Protein AF-A0A7W0GXJ1-F1 (afdb_monomer)

Foldseek 3Di:
DDPPPFDFDQDPNDTDGPDDDVVVLVVLCVVVVNPDSVRSVVVVVVVVVVVVVVVVVVVVVVVVVVVVVD

Nearest PDB structures (foldseek):
  7vp2-assembly1_B  TM=5.299E-01  e=1.280E+00  Arabidopsis thaliana

pLDDT: mean 79.39, std 17.43, range [44.66, 97.69]

Radius of gyration: 19.31 Å; Cα contacts (8 Å, |Δi|>4): 41; chains: 1; bounding box: 33×26×57 Å

Structure (mmCIF, N/CA/C/O backbone):
data_AF-A0A7W0GXJ1-F1
#
_entry.id   AF-A0A7W0GXJ1-F1
#
loop_
_atom_site.group_PDB
_atom_site.id
_atom_site.type_symbol
_atom_site.label_atom_id
_atom_site.label_alt_id
_atom_site.label_comp_id
_atom_site.label_asym_id
_atom_site.label_entity_id
_atom_site.label_seq_id
_atom_site.pdbx_PDB_ins_code
_atom_site.Cartn_x
_atom_site.Cartn_y
_atom_site.Cartn_z
_atom_site.occupancy
_atom_site.B_iso_or_equiv
_atom_site.auth_seq_id
_atom_site.auth_comp_id
_atom_site.auth_asym_id
_atom_site.auth_atom_id
_atom_site.pdbx_PDB_model_num
ATOM 1 N N . MET A 1 1 ? 0.371 -13.558 -25.102 1.00 50.16 1 MET A N 1
ATOM 2 C CA . MET A 1 1 ? 0.400 -13.991 -23.689 1.00 50.16 1 MET A CA 1
ATOM 3 C C . MET A 1 1 ? 0.014 -12.786 -22.845 1.00 50.16 1 MET A C 1
ATOM 5 O O . MET A 1 1 ? 0.624 -11.743 -23.033 1.00 50.16 1 MET A O 1
ATOM 9 N N . LEU A 1 2 ? -1.052 -12.868 -22.044 1.00 50.66 2 LEU A N 1
ATOM 10 C CA . LEU A 1 2 ? -1.473 -11.752 -21.184 1.00 50.66 2 LEU A CA 1
ATOM 11 C C . LEU A 1 2 ? -0.542 -11.669 -19.960 1.00 50.66 2 LEU A C 1
ATOM 13 O O . LEU A 1 2 ? -0.155 -12.723 -19.449 1.00 50.66 2 LEU A O 1
ATOM 17 N N . PRO A 1 3 ? -0.162 -10.467 -19.494 1.00 46.47 3 PRO A N 1
ATOM 18 C CA . PRO A 1 3 ? 0.654 -10.320 -18.297 1.00 46.47 3 PRO A CA 1
ATOM 19 C C . PRO A 1 3 ? -0.095 -10.846 -17.052 1.00 46.47 3 PRO A C 1
ATOM 21 O O . PRO A 1 3 ? -1.321 -10.736 -16.975 1.00 46.47 3 PRO A O 1
ATOM 24 N N . PRO A 1 4 ? 0.624 -11.406 -16.061 1.00 52.50 4 PRO A N 1
ATOM 25 C CA . PRO A 1 4 ? 0.057 -12.210 -14.968 1.00 52.50 4 PRO A CA 1
ATOM 26 C C . PRO A 1 4 ? -0.806 -11.445 -13.944 1.00 52.50 4 PRO A C 1
ATOM 28 O O . PRO A 1 4 ? -1.287 -12.051 -12.992 1.00 52.50 4 PRO A O 1
ATOM 31 N N . TYR A 1 5 ? -1.017 -10.138 -14.115 1.00 50.75 5 TYR A N 1
ATOM 32 C CA . TYR A 1 5 ? -1.774 -9.275 -13.195 1.00 50.75 5 TYR A CA 1
ATOM 33 C C . TYR A 1 5 ? -3.078 -8.717 -13.787 1.00 50.75 5 TYR A C 1
ATOM 35 O O . TYR A 1 5 ? -3.754 -7.909 -13.151 1.00 50.75 5 TYR A O 1
ATOM 43 N N . ALA A 1 6 ? -3.477 -9.156 -14.983 1.00 53.62 6 ALA A N 1
ATOM 44 C CA . ALA A 1 6 ? -4.787 -8.816 -15.519 1.00 53.62 6 ALA A CA 1
ATOM 45 C C . ALA A 1 6 ? -5.878 -9.632 -14.802 1.00 53.62 6 ALA A C 1
ATOM 47 O O . ALA A 1 6 ? -6.012 -10.837 -15.025 1.00 53.62 6 ALA A O 1
ATOM 48 N N . LYS A 1 7 ? -6.703 -8.980 -13.972 1.00 55.09 7 LYS A N 1
ATOM 49 C CA . LYS A 1 7 ? -8.016 -9.543 -13.631 1.00 55.09 7 LYS A CA 1
ATOM 50 C C . LYS A 1 7 ? -8.874 -9.509 -14.890 1.00 55.09 7 LYS A C 1
ATOM 52 O O . LYS A 1 7 ? -9.110 -8.448 -15.465 1.00 55.09 7 LYS A O 1
ATOM 57 N N . VAL A 1 8 ? -9.310 -10.683 -15.324 1.00 55.59 8 VAL A N 1
ATOM 58 C CA . VAL A 1 8 ? -10.254 -10.835 -16.428 1.00 55.59 8 VAL A CA 1
ATOM 59 C C . VAL A 1 8 ? -11.654 -10.883 -15.829 1.00 55.59 8 VAL A C 1
ATOM 61 O O . VAL A 1 8 ? -12.015 -11.865 -15.185 1.00 55.59 8 VAL A O 1
ATOM 64 N N . GLU A 1 9 ? -12.440 -9.830 -16.022 1.00 57.22 9 GLU A N 1
ATOM 65 C CA . GLU A 1 9 ? -13.871 -9.840 -15.712 1.00 57.22 9 GLU A CA 1
ATOM 66 C C . GLU A 1 9 ? -14.666 -10.154 -16.974 1.00 57.22 9 GLU A C 1
ATOM 68 O O . GLU A 1 9 ? -14.357 -9.655 -18.049 1.00 57.22 9 GLU A O 1
ATOM 73 N N . VAL A 1 10 ? -15.712 -10.971 -16.881 1.00 55.22 10 VAL A N 1
ATOM 74 C CA . VAL A 1 10 ? -16.562 -11.261 -18.041 1.00 55.22 10 VAL A CA 1
ATOM 75 C C . VAL A 1 10 ? -17.719 -10.268 -18.075 1.00 55.22 10 VAL A C 1
ATOM 77 O O . VAL A 1 10 ? -18.595 -10.303 -17.214 1.00 55.22 10 VAL A O 1
ATOM 80 N N . ARG A 1 11 ? -17.762 -9.409 -19.099 1.00 54.09 11 ARG A N 1
ATOM 81 C CA . ARG A 1 11 ? -18.878 -8.484 -19.356 1.00 54.09 11 ARG A CA 1
ATOM 82 C C . ARG A 1 11 ? -19.547 -8.861 -20.675 1.00 54.09 11 ARG A C 1
ATOM 84 O O . ARG A 1 11 ? -18.877 -8.981 -21.697 1.00 54.09 11 ARG A O 1
ATOM 91 N N . ASN A 1 12 ? -20.865 -9.077 -20.661 1.00 69.25 12 ASN A N 1
ATOM 92 C CA . ASN A 1 12 ? -21.644 -9.538 -21.825 1.00 69.25 12 ASN A CA 1
ATOM 93 C C . ASN A 1 12 ? -21.069 -10.810 -22.489 1.00 69.25 12 ASN A C 1
ATOM 95 O O . ASN A 1 12 ? -21.003 -10.905 -23.713 1.00 69.25 12 ASN A O 1
ATOM 99 N N . GLY A 1 13 ? -20.585 -11.765 -21.687 1.00 67.00 13 GLY A N 1
ATOM 100 C CA . GLY A 1 13 ? -20.002 -13.015 -22.190 1.00 67.00 13 GLY A CA 1
ATOM 101 C C . GLY A 1 13 ? -18.610 -12.880 -22.819 1.00 67.00 13 GLY A C 1
ATOM 102 O O . GLY A 1 13 ? -18.110 -13.855 -23.375 1.00 67.00 13 GLY A O 1
ATOM 103 N N . ARG A 1 14 ? -17.962 -11.707 -22.737 1.00 44.66 14 ARG A N 1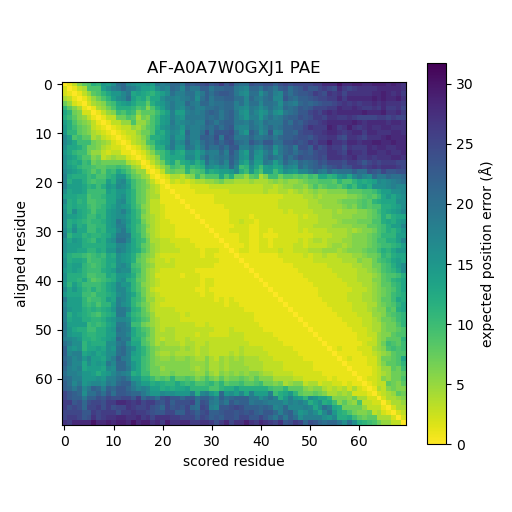
ATOM 104 C CA . ARG A 1 14 ? -16.591 -11.493 -23.224 1.00 44.66 14 ARG A CA 1
ATOM 105 C C . ARG A 1 14 ? -15.637 -11.149 -22.078 1.00 44.66 14 ARG A C 1
ATOM 107 O O . ARG A 1 14 ? -16.002 -10.340 -21.226 1.00 44.66 14 ARG A O 1
ATOM 114 N N . PRO A 1 15 ? -14.420 -11.719 -22.059 1.00 56.12 15 PRO A N 1
ATOM 115 C CA . PRO A 1 15 ? -13.389 -11.328 -21.109 1.00 56.12 15 PRO A CA 1
ATOM 116 C C . PRO A 1 15 ? -12.954 -9.880 -21.369 1.00 56.12 15 PRO A C 1
AT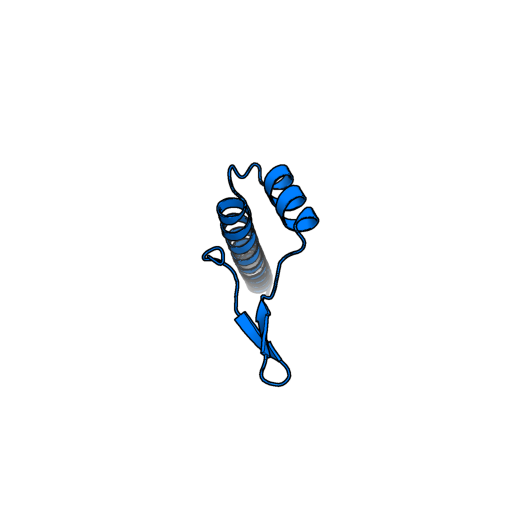OM 118 O O . PRO A 1 15 ? -12.454 -9.546 -22.442 1.00 56.12 15 PRO A O 1
ATOM 121 N N . VAL A 1 16 ? -13.142 -9.023 -20.376 1.00 57.22 16 VAL A N 1
ATOM 122 C CA . VAL A 1 16 ? -12.635 -7.658 -20.296 1.00 57.22 16 VAL A CA 1
ATOM 123 C C . VAL A 1 16 ? -11.523 -7.676 -19.263 1.00 57.22 16 VAL A C 1
ATOM 125 O O . VAL A 1 16 ? -11.748 -7.901 -18.076 1.00 57.22 16 VAL A O 1
ATOM 128 N N . ALA A 1 17 ? -10.293 -7.480 -19.717 1.00 57.53 17 ALA A N 1
ATOM 129 C CA . ALA A 1 17 ? -9.197 -7.256 -18.795 1.00 57.53 17 ALA A CA 1
ATOM 130 C C . ALA A 1 17 ? -9.388 -5.878 -18.142 1.00 57.53 17 ALA A C 1
ATOM 132 O O . ALA A 1 17 ? -9.571 -4.867 -18.825 1.00 57.53 17 ALA A O 1
ATOM 133 N N . LEU A 1 18 ? -9.414 -5.860 -16.811 1.00 57.19 18 LEU A N 1
ATOM 134 C CA . LEU A 1 18 ? -9.541 -4.643 -16.023 1.00 57.19 18 LEU A CA 1
ATOM 135 C C . LEU A 1 18 ? -8.143 -4.031 -15.908 1.00 57.19 18 LEU A C 1
ATOM 137 O O . LEU A 1 18 ? -7.361 -4.370 -15.022 1.00 57.19 18 LEU A O 1
ATOM 141 N N . TRP A 1 19 ? -7.790 -3.209 -16.893 1.00 62.06 19 TRP A N 1
ATOM 142 C CA . TRP A 1 19 ? -6.478 -2.577 -16.963 1.00 62.06 19 TRP A CA 1
ATOM 143 C C . TRP A 1 19 ? -6.450 -1.342 -16.066 1.00 62.06 19 TRP A C 1
ATOM 145 O O . TRP A 1 19 ? -7.272 -0.436 -16.214 1.00 62.06 19 TRP A O 1
ATOM 155 N N . LEU A 1 20 ? -5.473 -1.281 -15.160 1.00 69.31 20 LEU A N 1
ATOM 156 C CA . LEU A 1 20 ? -5.059 0.002 -14.602 1.00 69.31 20 LEU A CA 1
ATOM 157 C C . LEU A 1 20 ? -4.540 0.861 -15.760 1.00 69.31 20 LEU A C 1
ATOM 159 O O . LEU A 1 20 ? -3.823 0.362 -16.631 1.00 69.31 20 LEU A O 1
ATOM 163 N N . ARG A 1 21 ? -4.922 2.143 -15.795 1.00 80.38 21 ARG A N 1
ATOM 164 C CA . ARG A 1 21 ? -4.379 3.074 -16.792 1.00 80.38 21 ARG A CA 1
ATOM 165 C C . ARG A 1 21 ? -2.857 3.096 -16.644 1.00 80.38 21 ARG A C 1
ATOM 167 O O . ARG A 1 21 ? -2.368 3.300 -15.536 1.00 80.38 21 ARG A O 1
ATOM 174 N N . GLN A 1 22 ? -2.127 2.894 -17.740 1.00 78.12 22 GLN A N 1
ATOM 175 C CA . GLN A 1 22 ? -0.658 2.846 -17.720 1.00 78.12 22 GLN A CA 1
ATOM 176 C C . GLN A 1 22 ? -0.047 4.124 -17.140 1.00 78.12 22 GLN A C 1
ATOM 178 O O . GLN A 1 22 ? 0.916 4.055 -16.387 1.00 78.12 22 GLN A O 1
ATOM 183 N N . GLU A 1 23 ? -0.663 5.274 -17.408 1.00 84.19 23 GLU A N 1
ATOM 184 C CA . GLU A 1 23 ? -0.287 6.565 -16.823 1.00 84.19 23 GLU A CA 1
ATOM 185 C C . GLU A 1 23 ? -0.317 6.520 -15.288 1.00 84.19 23 GLU A C 1
ATOM 187 O O . GLU A 1 23 ? 0.642 6.920 -14.640 1.00 84.19 23 GLU A O 1
ATOM 192 N N . MET A 1 24 ? -1.365 5.929 -14.701 1.00 85.44 24 MET A N 1
ATOM 193 C CA . MET A 1 24 ? -1.485 5.797 -13.245 1.00 85.44 24 MET A CA 1
ATOM 194 C C . MET A 1 24 ? -0.453 4.830 -12.661 1.00 85.44 24 MET A C 1
ATOM 196 O O . MET A 1 24 ? 0.012 5.032 -11.542 1.00 85.44 24 MET A O 1
ATOM 200 N N . LEU A 1 25 ? -0.100 3.770 -13.395 1.00 86.44 25 LEU A N 1
ATOM 201 C CA . LEU A 1 25 ? 0.955 2.844 -12.977 1.00 86.44 25 LEU A CA 1
ATOM 202 C C . LEU A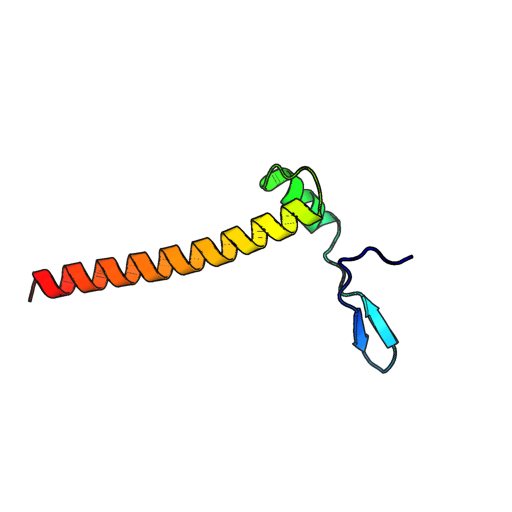 1 25 ? 2.325 3.519 -13.011 1.00 86.44 25 LEU A C 1
ATOM 204 O O . LEU A 1 25 ? 3.095 3.366 -12.066 1.00 86.44 25 LEU A O 1
ATOM 208 N N . HIS A 1 26 ? 2.601 4.302 -14.053 1.00 86.81 26 HIS A 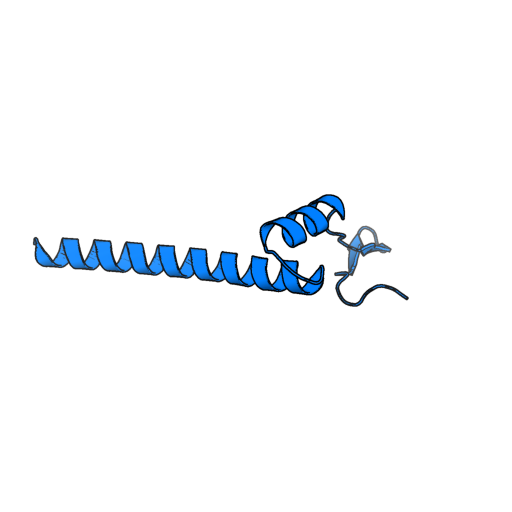N 1
ATOM 209 C CA . HIS A 1 26 ? 3.843 5.053 -14.168 1.00 86.81 26 HIS A CA 1
ATOM 210 C C . HIS A 1 26 ? 3.967 6.107 -13.063 1.00 86.81 26 HIS A C 1
ATOM 212 O O . HIS A 1 26 ? 4.981 6.156 -12.370 1.00 86.81 26 HIS A O 1
ATOM 218 N N . GLU A 1 27 ? 2.907 6.883 -12.825 1.00 90.62 27 GLU A N 1
ATOM 219 C CA . GLU A 1 27 ? 2.844 7.835 -11.714 1.00 90.62 27 GLU A CA 1
ATOM 220 C C . GLU A 1 27 ? 3.073 7.145 -10.366 1.00 90.62 27 GLU A C 1
ATOM 222 O O . GLU A 1 27 ? 3.865 7.626 -9.556 1.00 90.62 27 GLU A O 1
ATOM 227 N N . ALA A 1 28 ? 2.437 5.992 -10.132 1.00 89.50 28 ALA A N 1
ATOM 228 C CA . ALA A 1 28 ? 2.630 5.221 -8.910 1.00 89.50 28 ALA A CA 1
ATOM 229 C C . ALA A 1 28 ? 4.071 4.709 -8.772 1.00 89.50 28 ALA A C 1
ATOM 231 O O . ALA A 1 28 ? 4.633 4.786 -7.683 1.00 89.50 28 ALA A O 1
ATOM 232 N N . GLN A 1 29 ? 4.702 4.232 -9.850 1.00 94.88 29 GLN A N 1
ATOM 233 C CA . GLN A 1 29 ? 6.108 3.820 -9.825 1.00 94.88 29 GLN A CA 1
ATOM 234 C C . GLN A 1 29 ? 7.033 4.979 -9.460 1.00 94.88 29 GLN A C 1
ATOM 236 O O . GLN A 1 29 ? 7.889 4.819 -8.591 1.00 94.88 29 GLN A O 1
ATOM 241 N N . THR A 1 30 ? 6.852 6.141 -10.089 1.00 95.69 30 THR A N 1
ATOM 242 C CA . THR A 1 30 ? 7.656 7.334 -9.806 1.00 95.69 30 THR A CA 1
ATOM 243 C C . THR A 1 30 ? 7.443 7.816 -8.377 1.00 95.69 30 THR A C 1
ATOM 245 O O . THR A 1 30 ? 8.414 8.070 -7.668 1.00 95.69 30 THR A O 1
ATOM 248 N N . TYR A 1 31 ? 6.189 7.908 -7.936 1.00 95.94 31 TYR A N 1
ATOM 249 C CA . TYR A 1 31 ? 5.847 8.391 -6.601 1.00 95.94 31 TYR A CA 1
ATOM 250 C C . TYR A 1 31 ? 6.356 7.460 -5.494 1.00 95.94 31 TYR A C 1
ATOM 252 O O . TYR A 1 31 ? 6.873 7.925 -4.481 1.00 95.94 31 TYR A O 1
ATOM 260 N N . LEU A 1 32 ? 6.231 6.146 -5.690 1.00 95.56 32 LEU A N 1
ATOM 261 C CA . LEU A 1 32 ? 6.625 5.137 -4.705 1.00 95.56 32 LEU A CA 1
ATOM 262 C C . LEU A 1 32 ? 8.101 4.728 -4.819 1.00 95.56 32 LEU A C 1
ATOM 264 O O . LEU A 1 32 ? 8.583 3.976 -3.977 1.00 95.56 32 LEU A O 1
ATOM 268 N N . GLY A 1 33 ? 8.819 5.187 -5.850 1.00 96.44 33 GLY A N 1
ATOM 269 C CA . GLY A 1 33 ? 10.192 4.757 -6.130 1.00 96.44 33 GLY A CA 1
ATOM 270 C C . GLY A 1 33 ? 10.297 3.271 -6.491 1.00 96.44 33 GLY A C 1
ATOM 271 O O . GLY A 1 33 ? 11.311 2.631 -6.215 1.00 96.44 33 GLY A O 1
ATOM 272 N N . ALA A 1 34 ? 9.243 2.696 -7.073 1.00 96.12 34 ALA A N 1
ATOM 273 C CA . ALA A 1 34 ? 9.156 1.266 -7.327 1.00 96.12 34 ALA A CA 1
ATOM 274 C C . ALA A 1 34 ? 9.809 0.876 -8.662 1.00 96.12 34 ALA A C 1
ATOM 276 O O . ALA A 1 34 ? 9.468 1.392 -9.727 1.00 96.12 34 ALA A O 1
ATOM 277 N N . ALA A 1 35 ? 10.690 -0.126 -8.619 1.00 91.62 35 ALA A N 1
ATOM 278 C CA . ALA A 1 35 ? 11.424 -0.604 -9.793 1.00 91.62 35 ALA A CA 1
ATOM 279 C C . ALA A 1 35 ? 10.537 -1.276 -10.862 1.00 91.62 35 ALA A C 1
ATOM 281 O O . ALA A 1 35 ? 10.951 -1.412 -12.010 1.00 91.62 35 ALA A O 1
ATOM 282 N N . THR A 1 36 ? 9.326 -1.716 -10.502 1.00 88.75 36 THR A N 1
ATOM 283 C CA . THR A 1 36 ? 8.387 -2.388 -11.417 1.00 88.75 36 THR A CA 1
ATOM 284 C C . THR A 1 36 ? 6.943 -1.969 -11.141 1.00 88.75 36 THR A C 1
ATOM 286 O O . THR A 1 36 ? 6.620 -1.572 -10.021 1.00 88.75 36 THR A O 1
ATOM 289 N N . GLU A 1 37 ? 6.061 -2.101 -12.140 1.00 84.69 37 GLU A N 1
ATOM 290 C CA . GLU A 1 37 ? 4.618 -1.844 -11.988 1.00 84.69 37 GLU A CA 1
ATOM 291 C C . GLU A 1 37 ? 4.015 -2.704 -10.874 1.00 84.69 37 GLU A C 1
ATOM 293 O O . GLU A 1 37 ? 3.244 -2.224 -10.047 1.00 84.69 37 GLU A O 1
ATOM 298 N N . ARG A 1 38 ? 4.416 -3.980 -10.813 1.00 86.00 38 ARG A N 1
ATOM 299 C CA . ARG A 1 38 ? 3.984 -4.908 -9.768 1.00 86.00 38 ARG A CA 1
ATOM 300 C C . ARG A 1 38 ? 4.383 -4.412 -8.380 1.00 86.00 38 ARG A C 1
ATOM 302 O O . ARG A 1 38 ? 3.532 -4.371 -7.499 1.00 86.00 38 ARG A O 1
ATOM 309 N N . ALA A 1 39 ? 5.645 -4.015 -8.206 1.00 89.25 39 ALA A N 1
ATOM 310 C CA . ALA A 1 39 ? 6.131 -3.494 -6.934 1.00 89.25 39 ALA A CA 1
ATOM 311 C C . ALA A 1 39 ? 5.380 -2.215 -6.530 1.00 89.25 39 ALA A C 1
ATOM 313 O O . A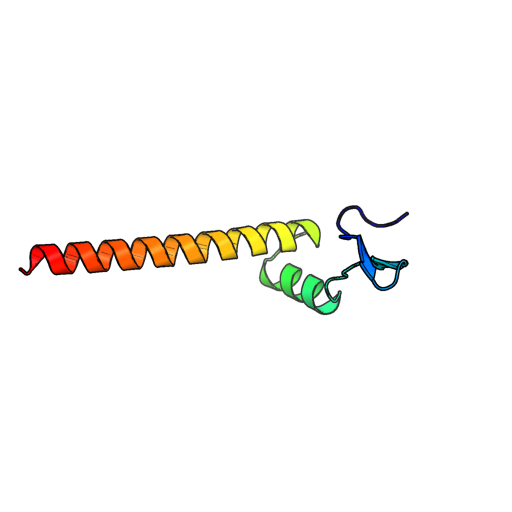LA A 1 39 ? 5.027 -2.063 -5.367 1.00 89.25 39 ALA A O 1
ATOM 314 N N . ALA A 1 40 ? 5.056 -1.336 -7.486 1.00 93.44 40 ALA A N 1
ATOM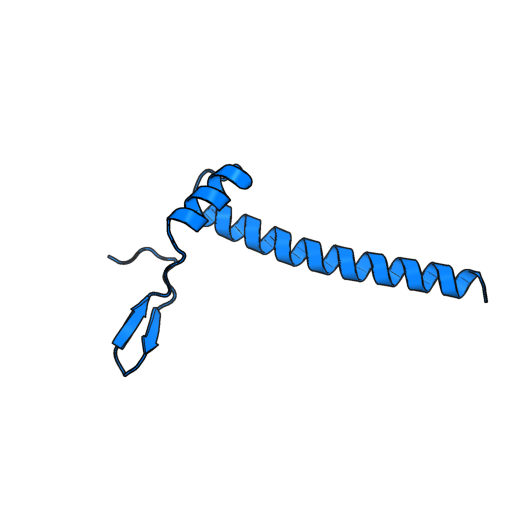 315 C CA . ALA A 1 40 ? 4.251 -0.146 -7.211 1.00 93.44 40 ALA A CA 1
ATOM 316 C C . ALA A 1 40 ? 2.849 -0.505 -6.697 1.00 93.44 40 ALA A C 1
ATOM 318 O O . ALA A 1 40 ? 2.370 0.098 -5.740 1.00 93.44 40 ALA A O 1
ATOM 319 N N . VAL A 1 41 ? 2.197 -1.502 -7.303 1.00 89.56 41 VAL A N 1
ATOM 320 C CA . VAL A 1 41 ? 0.871 -1.965 -6.865 1.00 89.56 41 VAL A CA 1
ATOM 321 C C . VAL A 1 41 ? 0.936 -2.607 -5.481 1.00 89.56 41 VAL A C 1
ATOM 323 O O . VAL A 1 41 ? 0.112 -2.279 -4.632 1.00 89.56 41 VAL A O 1
ATOM 326 N N . GLU A 1 42 ? 1.905 -3.491 -5.236 1.00 92.94 42 GLU A N 1
ATOM 327 C CA . GLU A 1 42 ? 2.090 -4.139 -3.929 1.00 92.94 42 GLU A CA 1
ATOM 328 C C . GLU A 1 42 ? 2.324 -3.085 -2.830 1.00 92.94 42 GLU A C 1
ATOM 330 O O . GLU A 1 42 ? 1.587 -3.051 -1.846 1.00 92.94 42 GLU A O 1
ATOM 335 N N . MET A 1 43 ? 3.225 -2.124 -3.060 1.00 95.75 43 MET A N 1
ATOM 336 C CA . MET A 1 43 ? 3.475 -1.016 -2.129 1.00 95.75 43 MET A CA 1
ATOM 337 C C . MET A 1 43 ? 2.241 -0.131 -1.907 1.00 95.75 43 MET A C 1
ATOM 339 O O . MET A 1 43 ? 1.969 0.290 -0.782 1.00 95.75 43 MET A O 1
ATOM 343 N N . ALA A 1 44 ? 1.474 0.167 -2.959 1.00 93.12 44 ALA A N 1
ATOM 344 C CA . ALA A 1 44 ? 0.254 0.960 -2.832 1.00 93.12 44 ALA A CA 1
ATOM 345 C C . ALA A 1 44 ? -0.800 0.253 -1.963 1.00 93.12 44 ALA A C 1
ATOM 347 O O . ALA A 1 44 ? -1.479 0.903 -1.165 1.00 93.12 44 ALA A O 1
ATOM 348 N N . LEU A 1 45 ? -0.930 -1.070 -2.092 1.00 92.88 45 LEU A N 1
ATOM 349 C CA . LEU A 1 45 ? -1.836 -1.867 -1.264 1.00 92.88 45 LEU A CA 1
ATOM 350 C C . LEU A 1 45 ? -1.392 -1.876 0.203 1.00 92.88 45 LEU A C 1
ATOM 352 O O . LEU A 1 45 ? -2.232 -1.669 1.085 1.00 92.88 45 LEU A O 1
ATOM 356 N N . ASP A 1 46 ? -0.092 -2.017 0.458 1.00 96.31 46 ASP A N 1
ATOM 357 C CA . ASP A 1 46 ? 0.472 -1.944 1.809 1.00 96.31 46 ASP A CA 1
ATOM 358 C C . ASP A 1 46 ? 0.212 -0.574 2.454 1.00 96.31 46 ASP A C 1
ATOM 360 O O . ASP A 1 46 ? -0.209 -0.495 3.608 1.00 96.31 46 ASP A O 1
ATOM 364 N N . LEU A 1 47 ? 0.359 0.522 1.701 1.00 96.25 47 LEU A N 1
ATOM 365 C CA . LEU A 1 47 ? 0.052 1.872 2.189 1.00 96.25 47 LEU A CA 1
ATOM 366 C C . LEU A 1 47 ? -1.430 2.056 2.540 1.00 96.25 47 LEU A C 1
ATOM 368 O O . LEU A 1 47 ? -1.759 2.731 3.520 1.00 96.25 47 LEU A 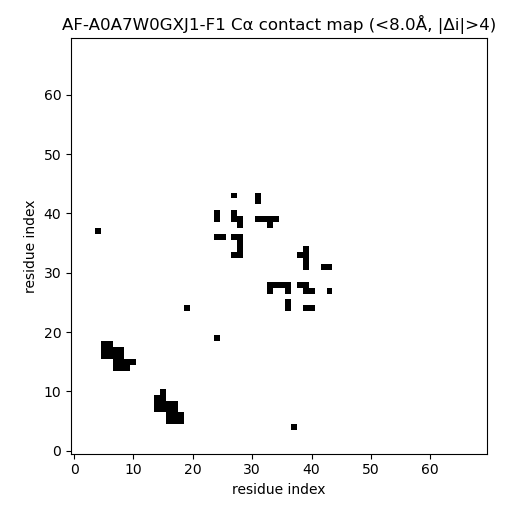O 1
ATOM 372 N N . VAL A 1 48 ? -2.342 1.460 1.767 1.00 94.25 48 VAL A N 1
ATOM 373 C CA . VAL A 1 48 ? -3.782 1.491 2.071 1.00 94.25 48 VA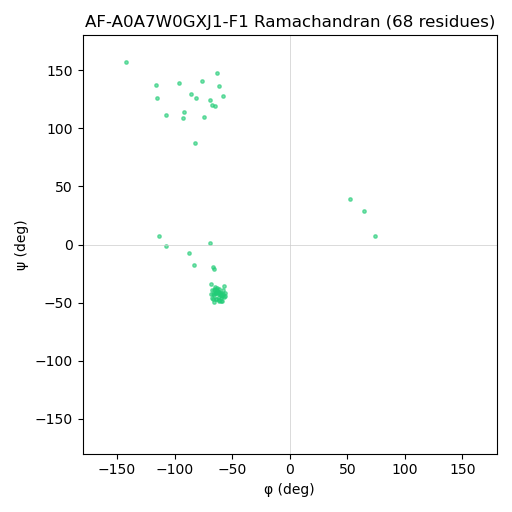L A CA 1
ATOM 374 C C . VAL A 1 48 ? -4.080 0.727 3.362 1.00 94.25 48 VAL A C 1
ATOM 376 O O . VAL A 1 48 ? -4.847 1.225 4.196 1.00 94.25 48 VAL A O 1
ATOM 379 N N . ALA A 1 49 ? -3.468 -0.444 3.550 1.00 95.81 49 ALA A N 1
ATOM 380 C CA . ALA A 1 49 ? -3.589 -1.217 4.784 1.00 95.81 49 ALA A C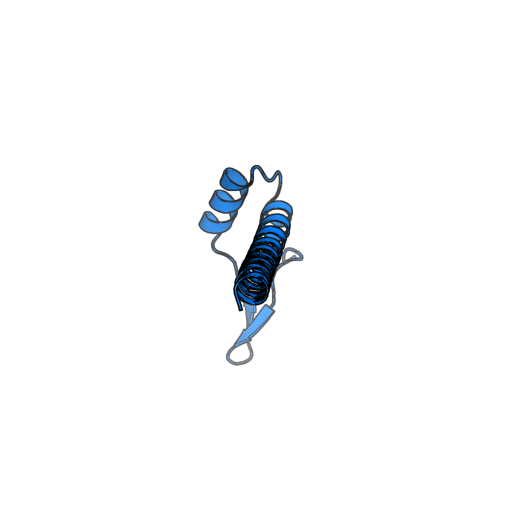A 1
ATOM 381 C C . ALA A 1 49 ? -3.035 -0.432 5.984 1.00 95.81 49 ALA A C 1
ATOM 383 O O . ALA A 1 49 ? -3.746 -0.224 6.968 1.00 95.81 49 ALA A O 1
ATOM 384 N N . PHE A 1 50 ? -1.831 0.123 5.852 1.00 96.06 50 PHE A N 1
ATOM 385 C CA . PHE A 1 50 ? -1.194 0.938 6.882 1.00 96.06 50 PHE A CA 1
ATOM 386 C C . PHE A 1 50 ? -2.036 2.161 7.269 1.00 96.06 50 PHE A C 1
ATOM 388 O O . PHE A 1 50 ? -2.223 2.451 8.451 1.00 96.06 50 PHE A O 1
ATOM 395 N N . ARG A 1 51 ? -2.631 2.862 6.293 1.00 96.88 51 ARG A N 1
ATOM 396 C CA . ARG A 1 51 ? -3.535 3.995 6.562 1.00 96.88 51 ARG A CA 1
ATOM 397 C C . ARG A 1 51 ? -4.728 3.584 7.426 1.00 96.88 51 ARG A C 1
ATOM 399 O O . ARG A 1 51 ? -5.160 4.364 8.277 1.00 96.88 51 ARG A O 1
ATOM 406 N N . LYS A 1 52 ? -5.285 2.393 7.198 1.00 96.19 52 LYS A N 1
ATOM 407 C CA . LYS A 1 52 ? -6.385 1.865 8.013 1.00 96.19 52 LYS A CA 1
ATOM 408 C C . LYS A 1 52 ? -5.918 1.609 9.445 1.00 96.19 52 LYS A C 1
ATOM 410 O O . LYS A 1 52 ? -6.558 2.097 10.373 1.00 96.19 52 LYS A O 1
ATOM 415 N N . GLU A 1 53 ? -4.793 0.923 9.614 1.00 97.69 53 GLU A N 1
ATOM 416 C CA . GLU A 1 53 ? -4.218 0.621 10.931 1.00 97.69 53 GLU A CA 1
ATOM 417 C C . GLU A 1 53 ? -3.893 1.890 11.726 1.00 97.69 53 GLU A C 1
ATOM 419 O O . GLU A 1 53 ? -4.228 1.983 12.908 1.00 97.69 53 GLU A O 1
ATOM 424 N N . LEU A 1 54 ? -3.334 2.914 11.072 1.00 97.31 54 LEU A N 1
ATOM 425 C CA . LEU A 1 54 ? -3.114 4.226 11.683 1.00 97.31 54 LEU A CA 1
ATOM 426 C C . LEU A 1 54 ? -4.418 4.864 12.174 1.00 97.31 54 LEU A C 1
ATOM 428 O O . LEU A 1 54 ? -4.465 5.405 13.279 1.00 97.31 54 LEU A O 1
ATOM 432 N N . GLY A 1 55 ? -5.482 4.808 11.370 1.00 97.12 55 GLY A N 1
ATOM 433 C CA . GLY A 1 55 ? -6.794 5.329 11.754 1.00 97.12 55 GLY A CA 1
ATOM 434 C C . GLY A 1 55 ? -7.412 4.572 12.933 1.00 97.12 55 GLY A C 1
ATOM 435 O O . GLY A 1 55 ? -8.027 5.180 13.813 1.00 97.12 55 GLY A O 1
ATOM 436 N N . ASP A 1 56 ? -7.230 3.256 12.981 1.00 96.12 56 ASP A N 1
ATOM 437 C CA . ASP A 1 56 ? -7.684 2.410 14.086 1.00 96.12 56 ASP A CA 1
ATOM 438 C C . ASP A 1 56 ? -6.905 2.725 15.372 1.00 96.12 56 ASP A C 1
ATOM 440 O O . ASP A 1 56 ? -7.508 2.978 16.420 1.00 96.12 56 ASP A O 1
ATOM 444 N N . GLY A 1 57 ? -5.579 2.832 15.276 1.00 94.25 57 GLY A N 1
ATOM 445 C CA . GLY A 1 57 ? -4.710 3.214 16.387 1.00 94.25 57 GLY A CA 1
ATOM 446 C C . GLY A 1 57 ? -5.013 4.613 16.927 1.00 94.25 57 GLY A C 1
ATOM 447 O O . GLY A 1 57 ? -5.145 4.796 18.138 1.00 94.25 57 GLY A O 1
ATOM 448 N N . ALA A 1 58 ? -5.204 5.603 16.050 1.00 95.19 58 ALA A N 1
ATOM 449 C CA . ALA A 1 58 ? -5.545 6.967 16.453 1.00 95.19 58 ALA A CA 1
ATOM 450 C C . ALA A 1 58 ? -6.869 7.019 17.236 1.00 95.19 58 ALA A C 1
ATOM 452 O O . ALA A 1 58 ? -6.949 7.671 18.281 1.00 95.19 58 ALA A O 1
ATOM 453 N N . ARG A 1 59 ? -7.894 6.287 16.777 1.00 93.88 59 ARG A N 1
ATOM 454 C CA . ARG A 1 59 ? -9.181 6.170 17.484 1.00 93.88 59 ARG A CA 1
ATOM 455 C C . ARG A 1 59 ? -9.030 5.482 18.840 1.00 93.88 59 ARG A C 1
ATOM 457 O O . ARG A 1 59 ? -9.598 5.951 19.829 1.00 93.88 59 ARG A O 1
ATOM 464 N N . ALA A 1 60 ? -8.231 4.419 18.915 1.00 93.69 60 ALA A N 1
ATOM 465 C CA . ALA A 1 60 ? -7.946 3.738 20.174 1.00 93.69 60 ALA A CA 1
ATOM 466 C C . ALA A 1 60 ? -7.280 4.686 21.188 1.00 93.69 60 ALA A C 1
ATOM 468 O O . ALA A 1 60 ? -7.743 4.791 22.327 1.00 93.69 60 ALA A O 1
ATOM 469 N N . LEU A 1 61 ? -6.272 5.458 20.771 1.00 92.62 61 LEU A N 1
ATOM 470 C CA . LEU A 1 61 ? -5.597 6.439 21.631 1.00 92.62 61 LEU A CA 1
ATOM 471 C C . LEU A 1 61 ? -6.536 7.551 22.114 1.00 92.62 61 LEU A C 1
ATOM 473 O O . LEU A 1 61 ? -6.497 7.920 23.291 1.00 92.62 61 LEU A O 1
ATOM 477 N N . GLN A 1 62 ? -7.416 8.056 21.245 1.00 89.94 62 GLN A N 1
ATOM 478 C CA . GLN A 1 62 ? -8.437 9.033 21.640 1.00 89.94 62 GLN A CA 1
ATOM 479 C C . GLN A 1 62 ? -9.369 8.468 22.721 1.00 89.94 62 GLN A C 1
ATOM 481 O O . GLN A 1 62 ? -9.629 9.141 23.718 1.00 89.94 62 GLN A O 1
ATOM 486 N N . SER A 1 63 ? -9.811 7.214 22.580 1.00 85.75 63 SER A N 1
ATOM 487 C CA . SER A 1 63 ? -10.680 6.560 23.570 1.00 85.75 63 SER A CA 1
ATOM 488 C C . SER A 1 63 ? -9.997 6.361 24.931 1.00 85.75 63 SER A C 1
ATOM 490 O O . SER A 1 63 ? -10.623 6.553 25.975 1.00 85.75 63 SER A O 1
ATOM 492 N N . LEU A 1 64 ? -8.696 6.052 24.939 1.00 83.81 64 LEU A N 1
ATOM 493 C CA . LEU A 1 64 ? -7.905 5.922 26.166 1.00 83.81 64 LEU A CA 1
ATOM 494 C C . LEU A 1 64 ? -7.730 7.266 26.877 1.00 83.81 64 LEU A C 1
ATOM 496 O O . LEU A 1 64 ? -7.805 7.324 28.104 1.00 83.81 64 LEU A O 1
ATOM 500 N N . ARG A 1 65 ? -7.529 8.356 26.123 1.00 78.00 65 ARG A N 1
ATOM 501 C CA . ARG A 1 65 ? -7.456 9.708 26.695 1.00 78.00 65 ARG A CA 1
ATOM 502 C C . ARG A 1 65 ? -8.778 10.108 27.350 1.00 78.00 65 ARG A C 1
ATOM 504 O O . ARG A 1 65 ? -8.750 10.678 28.435 1.00 78.00 65 ARG A O 1
ATOM 511 N N . LEU A 1 66 ? -9.910 9.793 26.722 1.00 69.81 66 LEU A N 1
ATOM 512 C CA . LEU A 1 66 ? -11.237 10.081 27.275 1.00 69.81 66 LEU A CA 1
ATOM 513 C C . LEU A 1 66 ? -11.517 9.275 28.553 1.00 69.81 66 LEU A C 1
ATOM 515 O O . LEU A 1 66 ? -12.024 9.837 29.514 1.00 69.81 66 LEU A O 1
ATOM 519 N N . ARG A 1 67 ? -11.099 8.002 28.616 1.00 64.50 67 ARG A N 1
ATOM 520 C CA . ARG A 1 67 ? -11.204 7.170 29.833 1.00 64.50 67 ARG A CA 1
ATOM 521 C C . ARG A 1 67 ? -10.345 7.639 31.010 1.00 64.50 67 ARG A C 1
ATOM 523 O O . ARG A 1 67 ? -10.606 7.229 32.128 1.00 64.50 67 ARG A O 1
ATOM 530 N N . ARG A 1 68 ? -9.296 8.431 30.775 1.00 65.31 68 ARG A N 1
ATOM 531 C CA . ARG A 1 68 ? -8.428 8.959 31.843 1.00 65.31 68 ARG A CA 1
ATOM 532 C C . ARG A 1 68 ? -9.003 10.224 32.499 1.00 65.31 68 ARG A C 1
ATOM 534 O O . ARG A 1 68 ? -8.527 10.618 33.556 1.00 65.31 68 ARG A O 1
ATOM 541 N N . LEU A 1 69 ? -9.955 10.890 31.844 1.00 65.62 69 LEU A N 1
ATOM 542 C CA . LEU A 1 69 ? -10.495 12.193 32.250 1.00 65.62 69 LEU A CA 1
ATOM 543 C C . LEU A 1 69 ? -11.924 12.121 32.814 1.00 65.62 69 LEU A C 1
ATOM 545 O O . LEU A 1 69 ? -12.462 13.162 33.184 1.00 65.62 69 LEU A O 1
ATOM 549 N N . GLY A 1 70 ? -12.531 10.934 32.852 1.00 49.34 70 GLY A N 1
ATOM 550 C CA . GLY A 1 70 ? -13.812 10.658 33.510 1.00 49.34 70 GLY A CA 1
ATOM 551 C C . GLY A 1 70 ? -13.623 9.640 34.619 1.00 49.34 70 GLY A C 1
ATOM 552 O O . GLY A 1 70 ? -14.422 9.693 35.574 1.00 49.34 70 GLY A O 1
#

Solvent-accessible surface area (backbone atoms only — not comparable to full-atom values): 4214 Å² total; per-residue (Å²): 134,82,69,97,78,61,51,70,46,72,56,96,89,37,80,41,65,62,72,77,57,65,68,60,44,52,52,40,14,65,76,68,69,29,97,38,63,67,52,21,50,53,52,52,52,50,50,56,52,50,55,51,52,51,54,52,50,53,52,51,53,52,52,53,56,54,66,72,75,110

Secondary structure (DSSP, 8-state):
---TT--EEEETTEEEE-PPPHHHHHHHHHHHT-SSHHHHHHHHHHHHHHHHHHHHHHHHHHHHHHHT--

Sequence (70 aa):
MLPPYAKVEVRNGRPVALWLRQEMLHEAQTYLGAATERAAVEMALDLVAFRKELGDGARALQSLRLRRLG

Mean predicted aligned error: 10.6 Å